Protein AF-A0A2N2U0V1-F1 (afdb_monomer_lite)

Radius of gyration: 22.34 Å; chains: 1; bounding box: 80×30×52 Å

Foldseek 3Di:
DDPDCPPDPDPPPDVQPDFDDLCNLVVLLVLLVDDLVRLCVQQVHDSVVSVCSNVVVDTDDPVSSVSSNVSSQQDPDDPPSVLWGADPQRWIADNVGDTHDPVNVVCVVVVVVVVVVCVVPPDPDPD

pLDDT: mean 86.36, std 15.39, range [42.34, 98.5]

Structure (mmCIF, N/CA/C/O backbone):
data_AF-A0A2N2U0V1-F1
#
_entry.id   AF-A0A2N2U0V1-F1
#
loop_
_atom_site.group_PDB
_atom_site.id
_atom_site.type_symbol
_atom_site.label_atom_id
_atom_site.label_alt_id
_atom_site.label_comp_id
_atom_site.label_asym_id
_atom_site.label_entity_id
_atom_site.label_seq_id
_atom_site.pdbx_PDB_ins_code
_atom_site.Cartn_x
_atom_site.Cartn_y
_atom_site.Cartn_z
_atom_site.occupancy
_atom_site.B_iso_or_equiv
_atom_site.auth_seq_id
_atom_site.auth_comp_id
_atom_site.auth_asym_id
_atom_site.auth_atom_id
_atom_site.pdbx_PDB_model_num
ATOM 1 N N . MET A 1 1 ? 50.654 -10.035 -11.448 1.00 42.34 1 MET A N 1
ATOM 2 C CA . MET A 1 1 ? 49.919 -8.752 -11.471 1.00 42.34 1 MET A CA 1
ATOM 3 C C . MET A 1 1 ? 48.420 -9.048 -11.474 1.00 42.34 1 MET A C 1
ATOM 5 O O . MET A 1 1 ? 47.950 -9.700 -12.394 1.00 42.34 1 MET A O 1
ATOM 9 N N . ILE A 1 2 ? 47.731 -8.596 -10.419 1.00 48.84 2 ILE A N 1
ATOM 10 C CA . ILE A 1 2 ? 46.272 -8.491 -10.201 1.00 48.84 2 ILE A CA 1
ATOM 11 C C . ILE A 1 2 ? 45.464 -9.792 -10.329 1.00 48.84 2 ILE A C 1
ATOM 13 O O . ILE A 1 2 ? 44.751 -10.043 -11.302 1.00 48.84 2 ILE A O 1
ATOM 17 N N . GLU A 1 3 ? 45.503 -10.575 -9.254 1.00 53.25 3 GLU A N 1
ATOM 18 C CA . GLU A 1 3 ? 44.503 -11.592 -8.956 1.00 53.25 3 GLU A CA 1
ATOM 19 C C . GLU A 1 3 ? 43.148 -10.896 -8.769 1.00 53.25 3 GLU A C 1
ATOM 21 O O . GLU A 1 3 ? 42.912 -10.148 -7.817 1.00 53.25 3 GLU A O 1
ATOM 26 N N . LYS A 1 4 ? 42.274 -11.035 -9.768 1.00 53.97 4 LYS A N 1
ATOM 27 C CA . LYS A 1 4 ? 40.948 -10.418 -9.759 1.00 53.97 4 LYS A CA 1
ATOM 28 C C . LYS A 1 4 ? 40.168 -11.007 -8.591 1.00 53.97 4 LYS A C 1
ATOM 30 O O . LYS A 1 4 ? 39.749 -12.156 -8.664 1.00 53.97 4 LYS A O 1
ATOM 35 N N . ASN A 1 5 ? 39.957 -10.196 -7.553 1.00 54.56 5 ASN A N 1
ATOM 36 C CA . ASN A 1 5 ? 39.069 -10.432 -6.415 1.00 54.56 5 ASN A CA 1
ATOM 37 C C . ASN A 1 5 ? 37.762 -11.120 -6.846 1.00 54.56 5 ASN A C 1
ATOM 39 O O . ASN A 1 5 ? 36.759 -10.462 -7.149 1.00 54.56 5 ASN A O 1
ATOM 43 N N . ARG A 1 6 ? 37.747 -12.457 -6.874 1.00 60.31 6 ARG A N 1
ATOM 44 C CA . ARG A 1 6 ? 36.544 -13.240 -7.140 1.00 60.31 6 ARG A CA 1
ATOM 45 C C . ARG A 1 6 ? 35.716 -13.170 -5.869 1.00 60.31 6 ARG A C 1
ATOM 47 O O . ARG A 1 6 ? 35.853 -14.025 -5.002 1.00 60.31 6 ARG A O 1
ATOM 54 N N . ARG A 1 7 ? 34.916 -12.100 -5.743 1.00 60.78 7 ARG A N 1
ATOM 55 C CA . ARG A 1 7 ? 34.019 -11.838 -4.605 1.00 60.78 7 ARG A CA 1
ATOM 56 C C . ARG A 1 7 ? 33.396 -13.157 -4.155 1.00 60.78 7 ARG A C 1
ATOM 58 O O . ARG A 1 7 ? 32.585 -13.732 -4.886 1.00 60.78 7 ARG A O 1
ATOM 65 N N . GLN A 1 8 ? 33.798 -13.646 -2.984 1.00 59.28 8 GLN A N 1
ATOM 66 C CA . GLN A 1 8 ? 33.208 -14.841 -2.401 1.00 59.28 8 GLN A CA 1
ATOM 67 C C . GLN A 1 8 ? 31.714 -14.561 -2.216 1.00 59.28 8 GLN A C 1
ATOM 69 O O . GLN A 1 8 ? 31.335 -13.653 -1.472 1.00 59.28 8 GLN A O 1
ATOM 74 N N . LYS A 1 9 ? 30.855 -15.288 -2.940 1.00 51.19 9 LYS A N 1
ATOM 75 C CA . LYS A 1 9 ? 29.399 -15.164 -2.818 1.00 51.19 9 LYS A CA 1
ATOM 76 C C . LYS A 1 9 ? 28.999 -15.663 -1.433 1.00 51.19 9 LYS A C 1
ATOM 78 O O . LYS A 1 9 ? 28.726 -16.843 -1.256 1.00 51.19 9 LYS A O 1
ATOM 83 N N . HIS A 1 10 ? 28.966 -14.765 -0.454 1.00 54.09 10 HIS A N 1
ATOM 84 C CA . HIS A 1 10 ? 28.335 -15.066 0.820 1.00 54.09 10 HIS A CA 1
ATOM 85 C C . HIS A 1 10 ? 26.848 -15.332 0.553 1.00 54.09 10 HIS A C 1
ATOM 87 O O . HIS A 1 10 ? 26.214 -14.545 -0.166 1.00 54.09 10 HIS A O 1
ATOM 93 N N . PRO A 1 11 ? 26.271 -16.426 1.082 1.00 52.94 11 PRO A N 1
ATOM 94 C CA . PRO A 1 11 ? 24.834 -16.614 1.029 1.00 52.94 11 PRO A CA 1
ATOM 95 C C . PRO 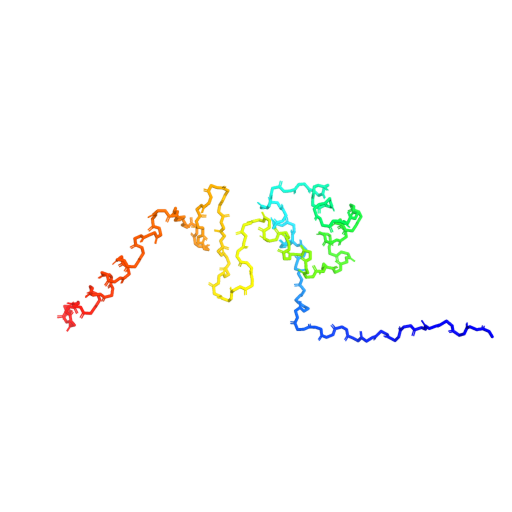A 1 11 ? 24.214 -15.417 1.745 1.00 52.94 11 PRO A C 1
ATOM 97 O O . PRO A 1 11 ? 24.460 -15.192 2.928 1.00 52.94 11 PRO A O 1
ATOM 100 N N . ARG A 1 12 ? 23.467 -14.594 1.006 1.00 52.72 12 ARG A N 1
ATOM 101 C CA . ARG A 1 12 ? 22.810 -13.407 1.554 1.00 52.72 12 ARG A CA 1
ATOM 102 C C . ARG A 1 12 ? 21.688 -13.860 2.492 1.00 52.72 12 ARG A C 1
ATOM 104 O O . ARG A 1 12 ? 20.539 -13.965 2.086 1.00 52.72 12 ARG A O 1
ATOM 111 N N . ARG A 1 13 ? 22.041 -14.174 3.737 1.00 48.53 13 ARG A N 1
ATOM 112 C CA . ARG A 1 13 ? 21.133 -14.567 4.819 1.00 48.53 13 ARG A CA 1
ATOM 113 C C . ARG A 1 13 ? 20.599 -13.324 5.539 1.00 48.53 13 ARG A C 1
ATOM 115 O O . ARG A 1 13 ? 20.775 -13.198 6.742 1.00 48.53 13 ARG A O 1
ATOM 122 N N . HIS A 1 14 ? 20.006 -12.360 4.825 1.00 49.94 14 HIS A N 1
ATOM 123 C CA . HIS A 1 14 ? 19.295 -11.291 5.540 1.00 49.94 14 HIS A CA 1
ATOM 124 C C . HIS A 1 14 ? 17.909 -11.828 5.958 1.00 49.94 14 HIS A C 1
ATOM 126 O O . HIS A 1 14 ? 17.244 -12.473 5.146 1.00 49.94 14 HIS A O 1
ATOM 132 N N . PRO A 1 15 ? 17.422 -11.550 7.177 1.00 51.12 15 PRO A N 1
ATOM 133 C CA . PRO A 1 15 ? 16.151 -12.086 7.685 1.00 51.12 15 PRO A CA 1
ATOM 134 C C . PRO A 1 15 ? 14.902 -11.709 6.866 1.00 51.12 15 PRO A C 1
ATOM 136 O O . PRO A 1 15 ? 13.846 -12.307 7.017 1.00 51.12 15 PRO A O 1
ATOM 139 N N . HIS A 1 16 ? 15.013 -10.734 5.962 1.00 52.28 16 HIS A N 1
ATOM 140 C CA . HIS A 1 16 ? 13.912 -10.247 5.126 1.00 52.28 16 HIS A CA 1
ATOM 141 C C . HIS A 1 16 ? 13.958 -10.777 3.686 1.00 52.28 16 HIS A C 1
ATOM 143 O O . HIS A 1 16 ? 13.396 -10.172 2.775 1.00 52.28 16 HIS A O 1
ATOM 149 N N . PHE A 1 17 ? 14.629 -11.909 3.458 1.00 55.50 17 PHE A N 1
ATOM 150 C CA . PHE A 1 17 ? 14.675 -12.594 2.163 1.00 55.50 17 PHE A CA 1
ATOM 151 C C . PHE A 1 17 ? 13.364 -13.338 1.853 1.00 55.50 17 PHE A C 1
ATOM 153 O O . PHE A 1 17 ? 13.395 -14.461 1.354 1.00 55.50 17 PHE A O 1
ATOM 160 N N . VAL A 1 18 ? 12.213 -12.701 2.074 1.00 62.72 18 VAL A N 1
ATOM 161 C CA . VAL A 1 18 ? 10.922 -13.223 1.616 1.00 62.72 18 VAL A CA 1
ATOM 162 C C . VAL A 1 18 ? 10.953 -13.258 0.088 1.00 62.72 18 VAL A C 1
ATOM 164 O O . VAL A 1 18 ? 11.374 -12.295 -0.565 1.00 62.72 18 VAL A O 1
ATOM 167 N N . TRP A 1 19 ? 10.606 -14.408 -0.483 1.00 70.19 19 TRP A N 1
ATOM 168 C CA . TRP A 1 19 ? 10.340 -14.503 -1.911 1.00 70.19 19 TRP A CA 1
ATOM 169 C C . TRP A 1 19 ? 9.038 -13.764 -2.180 1.00 70.19 19 TRP A C 1
ATOM 171 O O . TRP A 1 19 ? 7.991 -14.138 -1.665 1.00 70.19 19 TRP A O 1
ATOM 181 N N . VAL A 1 20 ? 9.138 -12.672 -2.930 1.00 83.50 20 VAL A N 1
ATOM 182 C CA . VAL A 1 20 ? 7.966 -11.935 -3.390 1.00 83.50 20 VAL A CA 1
ATOM 183 C C . VAL A 1 20 ? 7.419 -12.682 -4.593 1.00 83.50 20 VAL A C 1
ATOM 185 O O . VAL A 1 20 ? 8.165 -12.942 -5.540 1.00 83.50 20 VAL A O 1
ATOM 188 N N . ASP A 1 21 ? 6.140 -13.025 -4.533 1.00 91.06 21 ASP A N 1
ATOM 189 C CA . ASP A 1 21 ? 5.415 -13.596 -5.657 1.00 91.06 21 ASP A CA 1
ATOM 190 C C . ASP A 1 21 ? 5.307 -12.551 -6.791 1.00 91.06 21 ASP A C 1
ATOM 192 O O . ASP A 1 21 ? 4.847 -11.430 -6.538 1.00 91.06 21 ASP A O 1
ATOM 196 N N . PRO A 1 22 ? 5.755 -12.863 -8.024 1.00 94.9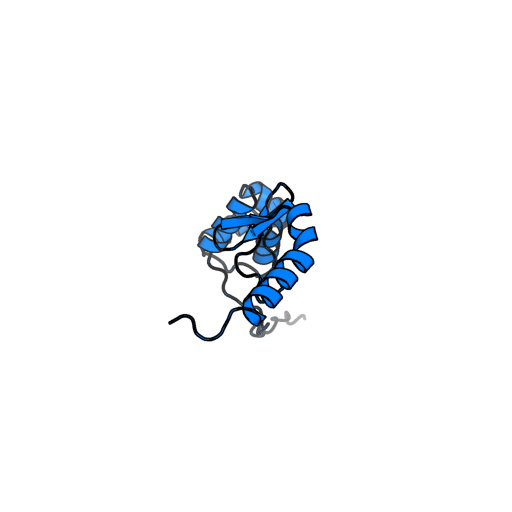4 22 PRO A N 1
ATOM 197 C CA . PRO A 1 22 ? 5.624 -11.975 -9.179 1.00 94.94 22 PRO A CA 1
ATOM 198 C C . PRO A 1 22 ? 4.207 -11.443 -9.398 1.00 94.94 22 PRO A C 1
ATOM 200 O O . PRO A 1 22 ? 4.039 -10.259 -9.694 1.00 94.94 22 PRO A O 1
ATOM 203 N N . GLU A 1 23 ? 3.199 -12.290 -9.190 1.00 95.56 23 GLU A N 1
ATOM 204 C CA . GLU A 1 23 ? 1.795 -11.917 -9.347 1.00 95.56 23 GLU A CA 1
ATOM 205 C C . GLU A 1 23 ? 1.375 -10.900 -8.279 1.00 95.56 23 GLU A C 1
ATOM 207 O O . GLU A 1 23 ? 0.757 -9.875 -8.577 1.00 95.56 23 GLU A O 1
ATOM 212 N N . GLN A 1 24 ? 1.786 -11.116 -7.028 1.00 93.31 24 GLN A N 1
ATOM 213 C CA . GLN A 1 24 ? 1.577 -10.142 -5.962 1.00 93.31 24 GLN A CA 1
ATOM 214 C C . GLN A 1 24 ? 2.250 -8.798 -6.277 1.00 93.31 24 GLN A C 1
ATOM 216 O O . GLN A 1 24 ? 1.642 -7.746 -6.088 1.00 93.31 24 GLN A O 1
ATOM 221 N N . PHE A 1 25 ? 3.487 -8.804 -6.778 1.00 96.00 25 PHE A N 1
ATOM 222 C CA . PHE A 1 25 ? 4.187 -7.573 -7.150 1.00 96.00 25 PHE A CA 1
ATOM 223 C C . PHE A 1 25 ? 3.471 -6.815 -8.278 1.00 96.00 25 PHE A C 1
ATOM 225 O O . PHE A 1 25 ? 3.313 -5.595 -8.186 1.00 96.00 25 PHE A O 1
ATOM 232 N N . TYR A 1 26 ? 2.994 -7.531 -9.301 1.00 97.25 26 TYR A N 1
ATOM 233 C CA . TYR A 1 26 ? 2.180 -6.965 -10.378 1.00 97.25 26 TYR A CA 1
ATOM 234 C C . TYR A 1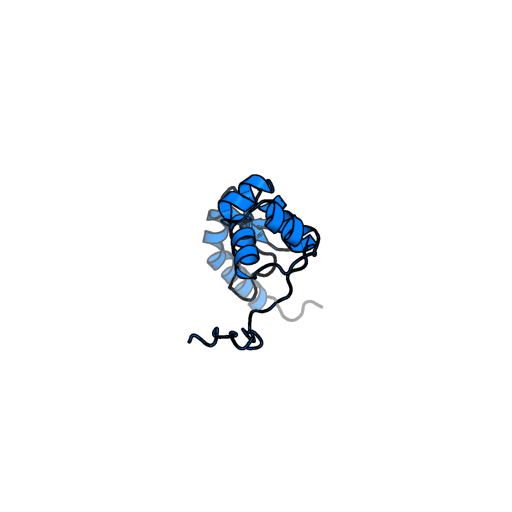 26 ? 0.916 -6.291 -9.827 1.00 97.25 26 TYR A C 1
ATOM 236 O O . TYR A 1 26 ? 0.664 -5.119 -10.123 1.00 97.25 26 TYR A O 1
ATOM 244 N N . ARG A 1 27 ? 0.157 -6.989 -8.970 1.00 96.12 27 ARG A N 1
ATOM 245 C CA . ARG A 1 27 ? -1.070 -6.452 -8.356 1.00 96.12 27 ARG A CA 1
ATOM 246 C C . ARG A 1 27 ? -0.797 -5.180 -7.572 1.00 96.12 27 ARG A C 1
ATOM 248 O O . ARG A 1 27 ? -1.471 -4.183 -7.794 1.00 96.12 27 ARG A O 1
ATOM 255 N N . GLU A 1 28 ? 0.227 -5.179 -6.723 1.00 95.94 28 GLU A N 1
ATOM 256 C CA . GLU A 1 28 ? 0.589 -4.000 -5.929 1.00 95.94 28 GLU A CA 1
ATOM 257 C C . GLU A 1 28 ? 0.989 -2.810 -6.811 1.00 95.94 28 GLU A C 1
ATOM 259 O O . GLU A 1 28 ? 0.621 -1.673 -6.516 1.00 95.94 28 GLU A O 1
ATOM 264 N N . ARG A 1 29 ? 1.684 -3.043 -7.934 1.00 97.62 29 ARG A N 1
ATOM 265 C CA . ARG A 1 29 ? 1.994 -1.973 -8.894 1.00 97.62 29 ARG A CA 1
ATOM 266 C C . ARG A 1 29 ? 0.726 -1.397 -9.524 1.00 97.62 29 ARG A C 1
ATOM 268 O O . ARG A 1 29 ? 0.621 -0.178 -9.680 1.00 97.62 29 ARG A O 1
ATOM 275 N N . VAL A 1 30 ? -0.218 -2.254 -9.903 1.00 97.38 30 VAL A N 1
ATOM 276 C CA . VAL A 1 30 ? -1.498 -1.821 -10.476 1.00 97.38 30 VAL A CA 1
ATOM 277 C C . VAL A 1 30 ? -2.324 -1.063 -9.434 1.00 97.38 30 VAL A C 1
ATOM 279 O O . VAL A 1 30 ? -2.840 0.006 -9.747 1.00 97.38 30 VAL A O 1
ATOM 282 N N . THR A 1 31 ? -2.369 -1.529 -8.183 1.00 95.06 31 THR A N 1
ATOM 283 C CA . THR A 1 31 ? -3.011 -0.819 -7.063 1.00 95.06 31 THR A CA 1
ATOM 284 C C . THR A 1 31 ? -2.363 0.542 -6.799 1.00 95.06 31 THR A C 1
ATOM 286 O O . THR A 1 31 ? -3.063 1.515 -6.536 1.00 95.06 31 THR A O 1
ATOM 289 N N . ALA A 1 32 ? -1.041 0.654 -6.950 1.00 95.88 32 ALA A N 1
ATOM 290 C CA . ALA A 1 32 ? -0.323 1.930 -6.916 1.00 95.88 32 ALA A CA 1
ATOM 291 C C . ALA A 1 32 ? -0.657 2.871 -8.094 1.00 95.88 32 ALA A C 1
ATOM 293 O O . ALA A 1 32 ? -0.171 4.004 -8.131 1.00 95.88 32 ALA A O 1
ATOM 294 N N . GLY A 1 33 ? -1.453 2.421 -9.070 1.00 96.50 33 GLY A N 1
ATOM 295 C CA . GLY A 1 33 ? -1.824 3.191 -10.255 1.00 96.50 33 GLY A CA 1
ATOM 296 C C . GLY A 1 33 ? -0.651 3.450 -11.200 1.00 96.50 33 GLY A C 1
ATOM 297 O O . GLY A 1 33 ? -0.664 4.437 -11.932 1.00 96.50 33 GLY A O 1
ATOM 298 N N . LEU A 1 34 ? 0.389 2.611 -11.159 1.00 97.88 34 LEU A N 1
ATOM 299 C CA . LEU A 1 34 ? 1.595 2.792 -11.960 1.00 97.88 34 LEU A CA 1
ATOM 300 C C . LEU A 1 34 ? 1.574 1.884 -13.189 1.00 97.88 34 LEU A C 1
ATOM 302 O O . LEU A 1 34 ? 1.467 0.662 -13.081 1.00 97.88 34 LEU A O 1
ATOM 306 N N . SER A 1 35 ? 1.809 2.457 -14.368 1.00 98.12 35 SER A N 1
ATOM 307 C CA . SER A 1 35 ? 2.294 1.684 -15.516 1.00 98.12 35 SER A CA 1
ATOM 308 C C . SER A 1 35 ? 3.682 1.095 -15.223 1.00 98.12 35 SER A C 1
ATOM 310 O O . SER A 1 35 ? 4.407 1.575 -14.348 1.00 98.12 35 SER A O 1
ATOM 312 N N . GLN A 1 36 ? 4.112 0.093 -15.996 1.00 97.88 36 GLN A N 1
ATOM 313 C CA . GLN A 1 36 ? 5.482 -0.424 -15.884 1.00 97.88 36 GLN A CA 1
ATOM 314 C C . GLN A 1 36 ? 6.535 0.677 -16.078 1.00 97.88 36 GLN A C 1
ATOM 316 O O . GLN A 1 36 ? 7.540 0.681 -15.373 1.00 97.88 36 GLN A O 1
ATOM 321 N N . LYS A 1 37 ? 6.307 1.629 -16.999 1.00 98.25 37 LYS A N 1
ATOM 322 C CA . LYS A 1 37 ? 7.224 2.755 -17.240 1.00 98.25 37 LYS A CA 1
ATOM 323 C C . LYS A 1 37 ? 7.348 3.645 -15.999 1.00 98.25 37 LYS A C 1
ATOM 325 O O . LYS A 1 37 ? 8.461 3.882 -15.544 1.00 98.25 37 LYS A O 1
ATOM 330 N N . GLN A 1 38 ? 6.225 4.055 -15.414 1.00 98.50 38 GLN A N 1
ATOM 331 C CA . GLN A 1 38 ? 6.228 4.886 -14.204 1.00 98.50 38 GLN A CA 1
ATOM 332 C C . GLN A 1 38 ? 6.830 4.145 -13.005 1.00 98.50 38 GLN A C 1
ATOM 334 O O . GLN A 1 38 ? 7.550 4.738 -12.212 1.00 98.50 38 GLN A O 1
ATOM 339 N N . ALA A 1 39 ? 6.589 2.836 -12.879 1.00 98.38 39 ALA A N 1
ATOM 340 C CA . ALA A 1 39 ? 7.214 2.030 -11.834 1.00 98.38 39 ALA A CA 1
ATOM 341 C C . ALA A 1 39 ? 8.733 1.889 -12.027 1.00 98.38 39 ALA A C 1
ATOM 343 O O . ALA A 1 39 ? 9.472 1.875 -11.047 1.00 98.38 39 ALA A O 1
ATOM 344 N N . CYS A 1 40 ? 9.214 1.817 -13.271 1.00 98.50 40 CYS A N 1
ATOM 345 C CA . CYS A 1 40 ? 10.646 1.842 -13.577 1.00 98.50 40 CYS A CA 1
ATOM 346 C C . CYS A 1 40 ? 11.293 3.158 -13.143 1.00 98.50 40 CYS A C 1
ATOM 348 O O . CYS A 1 40 ? 12.332 3.130 -12.491 1.00 98.50 40 CYS A O 1
ATOM 350 N N . GLU A 1 41 ? 10.663 4.288 -13.471 1.00 98.31 41 GLU A N 1
ATOM 351 C CA . GLU A 1 41 ? 11.111 5.624 -13.061 1.00 98.31 41 GLU A CA 1
ATOM 352 C C . GLU A 1 41 ? 11.104 5.761 -11.533 1.00 98.31 41 GLU A C 1
ATOM 354 O O . GLU A 1 41 ? 12.107 6.158 -10.948 1.00 98.31 41 GLU A O 1
ATOM 359 N N . TYR A 1 42 ? 10.020 5.334 -10.877 1.00 98.19 42 TYR A N 1
ATOM 360 C CA . TYR A 1 42 ? 9.872 5.373 -9.421 1.00 98.19 42 TYR A CA 1
ATOM 361 C C . TYR A 1 42 ? 10.925 4.536 -8.679 1.00 98.19 42 TYR A C 1
ATOM 363 O O . TYR A 1 42 ? 11.418 4.944 -7.631 1.00 98.19 42 TYR A O 1
ATOM 371 N N . LEU A 1 43 ? 11.278 3.365 -9.215 1.00 97.50 43 LEU A N 1
ATOM 372 C CA . LEU A 1 43 ? 12.234 2.444 -8.592 1.00 97.50 43 LEU A CA 1
ATOM 373 C C . LEU A 1 43 ? 13.678 2.617 -9.088 1.00 97.50 43 LEU A C 1
ATOM 375 O O . LEU A 1 43 ? 14.570 1.937 -8.581 1.00 97.50 43 LEU A O 1
ATOM 379 N N . GLY A 1 44 ? 13.917 3.464 -10.092 1.00 97.75 44 GLY A N 1
ATOM 380 C CA . GLY A 1 44 ? 15.235 3.634 -10.708 1.00 97.75 44 GLY A CA 1
ATOM 381 C C . GLY A 1 44 ? 15.743 2.384 -11.438 1.00 97.75 44 GLY A C 1
ATOM 382 O O . GLY A 1 44 ? 16.930 2.065 -11.372 1.00 97.75 44 GLY A O 1
ATOM 383 N N . VAL A 1 45 ? 14.861 1.639 -12.114 1.00 98.00 45 VAL A N 1
ATOM 384 C CA . VAL A 1 45 ? 15.217 0.408 -1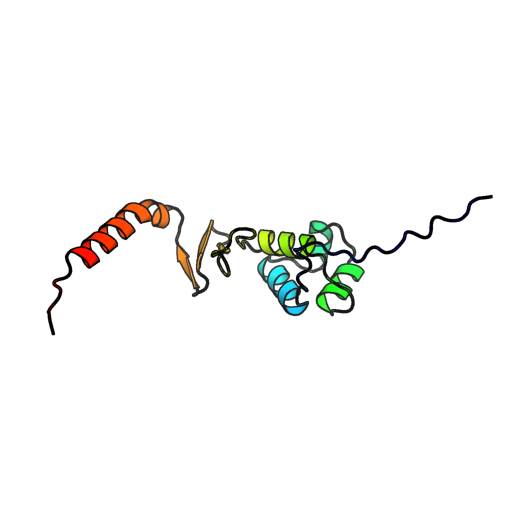2.846 1.00 98.00 45 VAL A CA 1
ATOM 385 C C . VAL A 1 45 ? 14.830 0.468 -14.318 1.00 98.00 45 VAL A C 1
ATOM 387 O O . VAL A 1 45 ? 14.069 1.319 -14.758 1.00 98.00 45 VAL A O 1
ATOM 390 N N . THR A 1 46 ? 15.344 -0.472 -15.112 1.00 98.38 46 THR A N 1
ATOM 391 C CA . THR A 1 46 ? 14.977 -0.584 -16.530 1.00 98.38 46 THR A CA 1
ATOM 392 C C . THR A 1 46 ? 13.660 -1.343 -16.722 1.00 98.38 46 THR A C 1
ATOM 394 O O . THR A 1 46 ? 13.324 -2.230 -15.933 1.00 98.38 46 THR A O 1
ATOM 397 N N . ARG A 1 47 ? 12.977 -1.112 -17.854 1.00 97.81 47 ARG A N 1
ATOM 398 C CA . ARG A 1 47 ? 11.807 -1.921 -18.264 1.00 97.81 47 ARG A CA 1
ATOM 399 C C . ARG A 1 47 ? 12.112 -3.413 -18.355 1.00 97.81 47 ARG A C 1
ATOM 401 O O . ARG A 1 47 ? 11.261 -4.232 -18.035 1.00 97.81 47 ARG A O 1
ATOM 408 N N . ARG A 1 48 ? 13.329 -3.782 -18.772 1.00 98.00 48 ARG A N 1
ATOM 409 C CA . ARG A 1 48 ? 13.760 -5.187 -18.814 1.00 98.00 48 ARG A CA 1
ATOM 410 C C . ARG A 1 48 ? 13.755 -5.799 -17.414 1.00 98.00 48 ARG A C 1
ATOM 412 O O . ARG A 1 48 ? 13.289 -6.920 -17.252 1.00 98.00 48 ARG A O 1
ATOM 419 N N . THR A 1 49 ? 14.256 -5.066 -16.422 1.00 97.69 49 THR A N 1
ATOM 420 C CA . THR A 1 49 ? 14.248 -5.493 -15.019 1.00 97.69 49 THR A CA 1
ATOM 421 C C . THR A 1 49 ? 12.819 -5.677 -14.516 1.00 97.69 49 THR A C 1
ATOM 423 O O . THR A 1 49 ? 12.515 -6.733 -13.973 1.00 97.69 49 THR A O 1
ATOM 426 N N . MET A 1 50 ? 11.942 -4.702 -14.774 1.00 97.75 50 MET A N 1
ATOM 427 C CA . MET A 1 50 ? 10.523 -4.767 -14.408 1.00 97.75 50 MET A CA 1
ATOM 428 C C . MET A 1 50 ? 9.820 -5.979 -15.033 1.00 97.75 50 MET A C 1
ATOM 430 O O . MET A 1 50 ? 9.186 -6.755 -14.328 1.00 97.75 50 MET A O 1
ATOM 434 N N . ASN A 1 51 ? 10.011 -6.211 -16.334 1.00 97.25 51 ASN A N 1
ATOM 435 C CA . ASN A 1 51 ? 9.456 -7.386 -17.006 1.00 97.25 51 ASN A CA 1
ATOM 436 C C . ASN A 1 51 ? 9.978 -8.695 -16.410 1.00 97.25 51 ASN A C 1
ATOM 438 O O . ASN A 1 51 ? 9.202 -9.620 -16.202 1.00 97.25 51 ASN A O 1
ATOM 442 N N . ASN A 1 52 ? 11.278 -8.800 -16.123 1.00 97.12 52 ASN A N 1
ATOM 443 C CA . ASN A 1 52 ? 11.837 -10.013 -15.523 1.00 97.12 52 ASN A CA 1
ATOM 444 C C . ASN A 1 52 ? 11.278 -10.284 -14.119 1.00 97.12 52 ASN A C 1
ATOM 446 O O . ASN A 1 52 ? 11.115 -11.444 -13.754 1.00 97.12 52 ASN A O 1
ATOM 450 N N . TRP A 1 53 ? 10.982 -9.233 -13.355 1.00 96.62 53 TRP A N 1
ATOM 451 C CA . TRP A 1 53 ? 10.331 -9.335 -12.053 1.00 96.62 53 TRP A CA 1
ATOM 452 C C . TRP A 1 53 ? 8.898 -9.845 -12.161 1.00 96.62 53 TRP A C 1
ATOM 454 O O . TRP A 1 53 ? 8.576 -10.846 -11.534 1.00 96.62 53 TRP A O 1
ATOM 464 N N . GLU A 1 54 ? 8.066 -9.221 -12.995 1.00 96.00 54 GLU A N 1
ATOM 465 C CA . GLU A 1 54 ? 6.646 -9.589 -13.127 1.00 96.00 54 GLU A CA 1
ATOM 466 C C . GLU A 1 54 ? 6.434 -10.941 -13.813 1.00 96.00 54 GLU A C 1
ATOM 468 O O . GLU A 1 54 ? 5.447 -11.618 -13.563 1.00 96.00 54 GLU A O 1
ATOM 473 N N . THR A 1 55 ? 7.386 -11.371 -14.645 1.00 95.38 55 THR A N 1
ATOM 474 C CA . THR A 1 55 ? 7.369 -12.700 -15.282 1.00 95.38 55 THR A CA 1
ATOM 475 C C . THR A 1 55 ? 8.061 -13.780 -14.447 1.00 95.38 55 THR A C 1
ATOM 477 O O . THR A 1 55 ? 8.199 -14.911 -14.909 1.00 95.38 55 THR A O 1
ATOM 480 N N . GLY A 1 56 ? 8.572 -13.445 -13.257 1.00 92.75 56 GLY A N 1
ATOM 481 C CA . GLY A 1 56 ? 9.284 -14.385 -12.384 1.00 92.75 56 GLY A CA 1
ATOM 482 C C . GLY A 1 56 ? 10.646 -14.863 -12.904 1.00 92.75 56 GLY A C 1
ATOM 483 O O . GLY A 1 56 ? 11.272 -15.726 -12.293 1.00 92.75 56 GLY A O 1
ATOM 484 N N . ARG A 1 57 ? 11.154 -14.292 -14.004 1.00 93.25 57 ARG A N 1
ATOM 485 C CA . ARG A 1 57 ? 12.471 -14.623 -14.583 1.00 93.25 57 ARG A CA 1
ATOM 486 C C . ARG A 1 57 ? 13.635 -14.198 -13.697 1.00 93.25 57 ARG A C 1
ATOM 488 O O . ARG A 1 57 ? 14.736 -14.731 -13.828 1.00 93.25 57 ARG A O 1
ATOM 495 N N . SER A 1 58 ? 13.435 -13.212 -12.828 1.00 91.81 58 SER A N 1
ATOM 496 C CA . SER A 1 58 ? 14.418 -12.841 -11.818 1.00 91.81 58 SER A CA 1
ATOM 497 C C . SER A 1 58 ? 13.763 -12.510 -10.489 1.00 91.81 58 SER A C 1
ATOM 499 O O . SER A 1 58 ? 12.625 -12.056 -10.408 1.00 91.81 58 SER A O 1
ATOM 501 N N . ARG A 1 59 ? 14.533 -12.710 -9.418 1.00 90.38 59 ARG A N 1
ATOM 502 C CA . ARG A 1 59 ? 14.096 -12.383 -8.067 1.00 90.38 59 ARG A CA 1
ATOM 503 C C . ARG A 1 59 ? 13.849 -10.881 -7.922 1.00 90.38 59 ARG A C 1
ATOM 505 O O . ARG A 1 59 ? 14.709 -10.065 -8.266 1.00 90.38 59 ARG A O 1
ATOM 512 N N . ILE A 1 60 ? 12.727 -10.553 -7.294 1.00 93.44 60 ILE A N 1
ATOM 513 C CA . ILE A 1 60 ? 12.358 -9.194 -6.911 1.00 93.44 60 ILE A CA 1
ATOM 514 C C . ILE A 1 60 ? 13.095 -8.820 -5.615 1.00 93.44 60 ILE A C 1
ATOM 516 O O . ILE A 1 60 ? 12.983 -9.533 -4.609 1.00 93.44 60 ILE A O 1
ATOM 520 N N . PRO A 1 61 ? 13.869 -7.722 -5.592 1.00 91.94 61 PRO A N 1
ATOM 521 C CA . PRO A 1 61 ? 14.434 -7.195 -4.362 1.00 91.94 61 PRO A CA 1
ATOM 522 C C . PRO A 1 61 ? 13.326 -6.758 -3.403 1.00 91.94 61 PRO A C 1
ATOM 524 O O . PRO A 1 61 ? 12.443 -5.983 -3.764 1.00 91.94 61 PRO A O 1
ATOM 527 N N . TYR A 1 62 ? 13.411 -7.195 -2.148 1.00 89.00 62 TYR A N 1
ATOM 528 C CA . TYR A 1 62 ? 12.423 -6.848 -1.127 1.00 89.00 62 TYR A CA 1
ATOM 529 C C . TYR A 1 62 ? 12.207 -5.328 -0.938 1.00 89.00 62 TYR A C 1
ATOM 531 O O . TYR A 1 62 ? 11.054 -4.923 -0.787 1.00 89.00 62 TYR A O 1
ATOM 539 N N . PRO A 1 63 ? 13.239 -4.457 -1.022 1.00 91.62 63 PRO A N 1
ATOM 540 C CA . PRO A 1 63 ? 13.027 -3.008 -0.993 1.00 91.62 63 PRO A CA 1
ATOM 541 C C . PRO A 1 63 ? 12.156 -2.489 -2.144 1.00 91.62 63 PRO A C 1
ATOM 543 O O . PRO A 1 63 ? 11.296 -1.647 -1.915 1.00 91.62 63 PRO A O 1
ATOM 546 N N . ALA A 1 64 ? 12.321 -3.025 -3.359 1.00 94.62 64 ALA A N 1
ATOM 547 C CA . ALA A 1 64 ? 11.519 -2.622 -4.514 1.00 94.62 64 ALA A CA 1
ATOM 548 C C . ALA A 1 64 ? 10.037 -2.962 -4.302 1.00 94.62 64 ALA A C 1
ATOM 550 O O . ALA A 1 64 ? 9.164 -2.129 -4.531 1.00 94.62 64 ALA A O 1
ATOM 551 N N . PHE A 1 65 ? 9.759 -4.160 -3.783 1.00 93.50 65 PHE A N 1
ATOM 552 C CA . PHE A 1 65 ? 8.401 -4.563 -3.425 1.00 93.50 65 PHE A CA 1
ATOM 553 C C . PHE A 1 65 ? 7.800 -3.684 -2.322 1.00 93.50 65 PHE A C 1
ATOM 555 O O . PHE A 1 65 ? 6.661 -3.242 -2.441 1.00 93.50 65 PHE A O 1
ATOM 562 N N . LYS A 1 66 ? 8.572 -3.376 -1.273 1.00 92.50 66 LYS A N 1
ATOM 563 C CA . LYS A 1 66 ? 8.132 -2.479 -0.194 1.00 92.50 66 LYS A CA 1
ATOM 564 C C . LYS A 1 66 ? 7.768 -1.088 -0.699 1.00 92.50 66 LYS A C 1
ATOM 566 O O . LYS A 1 66 ? 6.712 -0.589 -0.330 1.00 92.50 66 LYS A O 1
ATOM 571 N N . LEU A 1 67 ? 8.600 -0.491 -1.550 1.00 95.75 67 LEU A N 1
ATOM 572 C CA . LEU A 1 67 ? 8.338 0.835 -2.115 1.00 95.75 67 LEU A CA 1
ATOM 573 C C . LEU A 1 67 ? 7.050 0.852 -2.944 1.00 95.75 67 LEU A C 1
ATOM 575 O O . LEU A 1 67 ? 6.232 1.753 -2.787 1.00 95.75 67 LEU A O 1
ATOM 579 N N . ILE A 1 68 ? 6.823 -0.171 -3.773 1.00 96.81 68 ILE A N 1
ATOM 580 C CA . ILE A 1 68 ? 5.569 -0.296 -4.527 1.00 96.81 68 ILE A CA 1
ATOM 581 C C . ILE A 1 68 ? 4.365 -0.420 -3.585 1.00 96.81 68 ILE A C 1
ATOM 583 O O . ILE A 1 68 ? 3.373 0.274 -3.786 1.00 96.81 68 ILE A O 1
ATOM 587 N N . ARG A 1 69 ? 4.462 -1.220 -2.516 1.00 95.00 69 ARG A N 1
ATOM 588 C CA . ARG A 1 69 ? 3.393 -1.346 -1.512 1.00 95.00 69 ARG A CA 1
ATOM 589 C C . ARG A 1 69 ? 3.104 -0.032 -0.784 1.00 95.00 69 ARG A C 1
ATOM 591 O O . ARG A 1 69 ? 1.940 0.327 -0.643 1.00 95.00 69 ARG A O 1
ATOM 598 N N . MET A 1 70 ? 4.136 0.706 -0.373 1.00 94.69 70 MET A N 1
ATOM 599 C CA . MET A 1 70 ? 3.976 2.046 0.214 1.00 94.69 70 MET A CA 1
ATOM 600 C C . MET A 1 70 ? 3.265 2.986 -0.758 1.00 94.69 70 MET A C 1
ATOM 602 O O . MET A 1 70 ? 2.339 3.697 -0.379 1.00 94.69 70 MET A O 1
ATOM 606 N N . ARG A 1 71 ? 3.660 2.960 -2.037 1.00 95.88 71 ARG A N 1
ATOM 607 C CA . ARG A 1 71 ? 3.019 3.759 -3.085 1.00 95.88 71 ARG A CA 1
ATOM 608 C C . ARG A 1 71 ? 1.563 3.350 -3.329 1.00 95.88 71 ARG A C 1
ATOM 610 O O . ARG A 1 71 ? 0.755 4.210 -3.658 1.00 95.88 71 ARG A O 1
ATOM 617 N N . ALA A 1 72 ? 1.233 2.076 -3.125 1.00 94.88 72 ALA A N 1
ATOM 618 C CA . ALA A 1 72 ? -0.122 1.526 -3.152 1.00 94.88 72 ALA A CA 1
ATOM 619 C C . ALA A 1 72 ? -0.934 1.801 -1.869 1.00 94.88 72 ALA A C 1
ATOM 621 O O . ALA A 1 72 ? -1.983 1.184 -1.671 1.00 94.88 72 ALA A O 1
ATOM 622 N N . GLY A 1 73 ? -0.438 2.665 -0.976 1.00 94.12 73 GLY A N 1
ATOM 623 C CA . GLY A 1 73 ? -1.099 3.036 0.274 1.00 94.12 73 GLY A CA 1
ATOM 624 C C . GLY A 1 73 ? -1.003 1.981 1.375 1.00 94.12 73 GLY A C 1
ATOM 625 O O . GLY A 1 73 ? -1.599 2.165 2.429 1.00 94.12 73 GLY A O 1
ATOM 626 N N . ALA A 1 74 ? -0.278 0.877 1.176 1.00 94.25 74 ALA A N 1
ATOM 627 C CA . ALA A 1 74 ? -0.185 -0.168 2.186 1.00 94.25 74 ALA A CA 1
ATOM 628 C C . ALA A 1 74 ? 0.651 0.270 3.392 1.00 94.25 74 ALA A C 1
ATOM 630 O O . ALA A 1 74 ? 1.738 0.838 3.249 1.00 94.25 74 ALA A O 1
ATOM 631 N N . ILE A 1 75 ? 0.177 -0.095 4.582 1.00 92.38 75 ILE A N 1
ATOM 632 C CA . ILE A 1 75 ? 0.907 0.106 5.831 1.00 92.38 75 ILE A CA 1
ATOM 633 C C . ILE A 1 75 ? 1.901 -1.041 5.967 1.00 92.38 75 ILE A C 1
ATOM 635 O O . ILE A 1 75 ? 1.584 -2.163 6.357 1.00 92.38 75 ILE A O 1
ATOM 639 N N . VAL A 1 76 ? 3.131 -0.773 5.550 1.00 86.06 76 VAL A N 1
ATOM 640 C CA . VAL A 1 76 ? 4.226 -1.737 5.602 1.00 86.06 76 VAL A CA 1
ATOM 641 C C . VAL A 1 76 ? 5.096 -1.462 6.828 1.00 86.06 76 VAL A C 1
ATOM 643 O O . VAL A 1 76 ? 5.255 -0.313 7.217 1.00 86.06 76 VAL A O 1
ATOM 646 N N . HIS A 1 77 ? 5.698 -2.510 7.402 1.00 81.19 77 HIS A N 1
ATOM 647 C CA . HIS A 1 77 ? 6.591 -2.492 8.583 1.00 81.19 77 HIS A CA 1
ATOM 648 C C . HIS A 1 77 ? 5.948 -2.580 9.972 1.00 81.19 77 HIS A C 1
ATOM 650 O O . HIS A 1 77 ? 6.697 -2.667 10.943 1.00 81.19 77 HIS A O 1
ATOM 656 N N . VAL A 1 78 ? 4.622 -2.645 10.085 1.00 85.38 78 VAL A N 1
ATOM 657 C CA . VAL A 1 78 ? 3.957 -2.792 11.389 1.00 85.38 78 VAL A CA 1
ATOM 658 C C . VAL A 1 78 ? 3.181 -4.115 11.425 1.00 85.38 78 VAL A C 1
ATOM 660 O O . VAL A 1 78 ? 2.229 -4.267 10.660 1.00 85.38 78 VAL A O 1
ATOM 663 N N . PRO A 1 79 ? 3.581 -5.095 12.261 1.00 86.56 79 PRO A N 1
ATOM 664 C CA . PRO A 1 79 ? 2.820 -6.332 12.438 1.00 86.56 79 PRO A CA 1
ATOM 665 C C . PRO A 1 79 ? 1.367 -6.051 12.842 1.00 86.56 79 PRO A C 1
ATOM 667 O O . PRO A 1 79 ? 1.112 -5.128 13.615 1.00 86.56 79 PRO A O 1
ATOM 670 N N . GLY A 1 80 ? 0.421 -6.836 12.321 1.00 88.31 80 GLY A N 1
ATOM 671 C CA . GLY A 1 80 ? -1.013 -6.662 12.590 1.00 88.31 80 GLY A CA 1
ATOM 672 C C . GLY A 1 80 ? -1.731 -5.687 11.650 1.00 88.31 80 GLY A C 1
ATOM 673 O O . GLY A 1 80 ? -2.956 -5.621 11.672 1.00 88.31 80 GLY A O 1
ATOM 674 N N . TRP A 1 81 ? -0.994 -4.988 10.779 1.00 92.50 81 TRP A N 1
ATOM 675 C CA . TRP A 1 81 ? -1.548 -4.121 9.728 1.00 92.50 81 TRP A CA 1
ATOM 676 C C . TRP A 1 81 ? -1.595 -4.806 8.355 1.00 92.50 81 TRP A C 1
ATOM 678 O O . TRP A 1 81 ? -1.717 -4.161 7.313 1.00 92.50 81 TRP A O 1
ATOM 688 N N . ASP A 1 82 ? -1.515 -6.134 8.332 1.00 89.44 82 ASP A N 1
ATOM 689 C CA . ASP A 1 82 ? -1.607 -6.914 7.105 1.00 89.44 82 ASP A CA 1
ATOM 690 C C . ASP A 1 82 ? -2.966 -6.705 6.425 1.00 89.44 82 ASP A C 1
ATOM 692 O O . ASP A 1 82 ? -4.019 -6.862 7.034 1.00 89.44 82 ASP A O 1
ATOM 696 N N . GLY A 1 83 ? -2.933 -6.305 5.153 1.00 90.06 83 GLY A N 1
ATOM 697 C CA . GLY A 1 83 ? -4.128 -5.982 4.366 1.00 90.06 83 GLY A CA 1
ATOM 698 C C . GLY A 1 83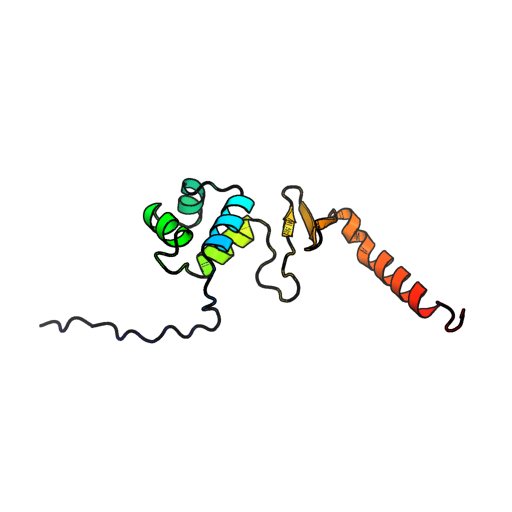 ? -4.658 -4.554 4.544 1.00 90.06 83 GLY A C 1
ATOM 699 O O . GLY A 1 83 ? -5.442 -4.115 3.707 1.00 90.06 83 GLY A O 1
ATOM 700 N N . TRP A 1 84 ? -4.196 -3.805 5.549 1.00 95.12 84 TRP A N 1
ATOM 701 C CA . TRP A 1 84 ? -4.619 -2.422 5.777 1.00 95.12 84 TRP A CA 1
ATOM 702 C C . TRP A 1 84 ? -3.938 -1.441 4.820 1.00 95.12 84 TRP A C 1
ATOM 704 O O . TRP A 1 84 ? -2.757 -1.594 4.474 1.00 95.12 84 TRP A O 1
ATOM 714 N N . ARG A 1 85 ? -4.677 -0.410 4.395 1.00 94.88 85 ARG A N 1
ATOM 715 C CA . ARG A 1 85 ? -4.190 0.590 3.431 1.00 94.88 85 ARG A CA 1
ATOM 716 C C . ARG A 1 85 ? -4.808 1.962 3.650 1.00 94.88 85 ARG A C 1
ATOM 718 O O . ARG A 1 85 ? -5.909 2.060 4.167 1.00 94.88 85 ARG A O 1
ATOM 725 N N . TYR A 1 86 ? -4.154 3.004 3.160 1.00 95.25 86 TYR A N 1
ATOM 726 C CA . TYR A 1 86 ? -4.775 4.302 2.930 1.00 95.25 86 TYR A CA 1
ATOM 727 C C . TYR A 1 86 ? -5.345 4.373 1.514 1.00 95.25 86 TYR A C 1
ATOM 729 O O . TYR A 1 86 ? -4.660 4.060 0.536 1.00 95.25 86 TYR A O 1
ATOM 737 N N . ALA A 1 87 ? -6.598 4.799 1.404 1.00 93.06 87 ALA A N 1
ATOM 738 C CA . ALA A 1 87 ? -7.204 5.201 0.147 1.00 93.06 87 ALA A CA 1
ATOM 739 C C . ALA A 1 87 ? -6.613 6.537 -0.339 1.00 93.06 87 ALA A C 1
ATOM 741 O O . ALA A 1 87 ? -5.931 7.255 0.395 1.00 93.06 87 ALA A O 1
ATOM 742 N N . ARG A 1 88 ? -6.869 6.885 -1.607 1.00 87.31 88 ARG A N 1
ATOM 743 C CA . ARG A 1 88 ? -6.345 8.118 -2.224 1.00 87.31 88 ARG A CA 1
ATOM 744 C C . ARG A 1 88 ? -6.849 9.390 -1.528 1.00 87.31 88 ARG A C 1
ATOM 746 O O . ARG A 1 88 ? -6.142 10.390 -1.532 1.00 87.31 88 ARG A O 1
ATOM 753 N N . ASP A 1 89 ? -8.052 9.345 -0.968 1.00 91.06 89 ASP A N 1
ATOM 754 C CA . ASP A 1 89 ? -8.684 10.428 -0.207 1.00 91.06 89 ASP A CA 1
ATOM 755 C C . ASP A 1 89 ? -8.199 10.510 1.254 1.00 91.06 89 ASP A C 1
ATOM 757 O O . ASP A 1 89 ? -8.570 11.434 1.970 1.00 91.06 89 ASP A O 1
ATOM 761 N N . GLY A 1 90 ? -7.342 9.580 1.689 1.00 91.25 90 GLY A N 1
ATOM 762 C CA . GLY A 1 90 ? -6.801 9.526 3.045 1.00 91.25 90 GLY A CA 1
ATOM 763 C C . GLY A 1 90 ? -7.582 8.627 4.006 1.00 91.25 90 GLY A C 1
ATOM 764 O O . GLY A 1 90 ? -7.147 8.474 5.148 1.00 91.25 90 GLY A O 1
ATOM 765 N N . ALA A 1 91 ? -8.678 7.995 3.574 1.00 95.38 91 ALA A N 1
ATOM 766 C CA . ALA A 1 91 ? -9.413 7.054 4.414 1.00 95.38 91 ALA A CA 1
ATOM 767 C C . ALA A 1 91 ? -8.577 5.802 4.727 1.00 95.38 91 ALA A C 1
ATOM 769 O O . ALA A 1 91 ? -7.840 5.296 3.877 1.00 95.38 91 ALA A O 1
ATOM 770 N N . LEU A 1 92 ? -8.718 5.264 5.936 1.00 95.81 92 LEU A N 1
ATOM 771 C CA . LEU A 1 92 ? -8.129 3.992 6.328 1.00 95.81 92 LEU A CA 1
ATOM 772 C C . LEU A 1 92 ? -9.028 2.838 5.871 1.00 95.81 92 LEU A C 1
ATOM 774 O O . LEU A 1 92 ? -10.156 2.692 6.335 1.00 95.81 92 LEU A O 1
ATOM 778 N N . LEU A 1 93 ? -8.508 2.007 4.977 1.00 96.00 93 LEU A N 1
ATOM 779 C CA . LEU A 1 93 ? -9.135 0.790 4.485 1.00 96.00 93 LEU A CA 1
ATOM 780 C C . LEU A 1 93 ? -8.714 -0.410 5.326 1.00 96.00 93 LEU A C 1
ATOM 782 O O . LEU A 1 93 ? -7.526 -0.673 5.539 1.00 96.00 93 LEU A O 1
ATOM 786 N N . THR A 1 94 ? -9.719 -1.157 5.749 1.00 95.12 94 THR A N 1
ATOM 787 C CA . THR A 1 94 ? -9.576 -2.444 6.423 1.00 95.12 94 THR A CA 1
ATOM 788 C C . THR A 1 94 ? -9.387 -3.588 5.419 1.00 95.12 94 THR A C 1
ATOM 790 O O . THR A 1 94 ? -9.820 -3.474 4.266 1.00 95.12 94 THR A O 1
ATOM 793 N N . PRO A 1 95 ? -8.801 -4.725 5.838 1.00 93.62 95 PRO A N 1
ATOM 794 C CA . PRO A 1 95 ? -8.672 -5.910 4.988 1.00 93.62 95 PRO A CA 1
ATOM 795 C C . PRO A 1 95 ? -10.015 -6.481 4.502 1.00 93.62 95 PRO A C 1
ATOM 797 O O . PRO A 1 95 ? -10.068 -7.089 3.438 1.00 93.62 95 PRO A O 1
ATOM 800 N N . ASP A 1 96 ? -11.093 -6.284 5.264 1.00 94.25 96 ASP A N 1
ATOM 801 C CA . ASP A 1 96 ? -12.460 -6.709 4.944 1.00 94.25 96 ASP A CA 1
ATOM 802 C C . ASP A 1 96 ? -13.245 -5.689 4.096 1.00 94.25 96 ASP A C 1
ATOM 804 O O . ASP A 1 96 ? -14.410 -5.920 3.779 1.00 94.25 96 ASP A O 1
ATOM 808 N N . GLY A 1 97 ? -12.614 -4.584 3.681 1.00 89.62 97 GLY A N 1
ATOM 809 C CA . GLY A 1 97 ? -13.167 -3.640 2.704 1.00 89.62 97 GLY A CA 1
ATOM 810 C C . GLY A 1 97 ? -13.955 -2.465 3.289 1.00 89.62 97 GLY A C 1
ATOM 811 O O . GLY A 1 97 ? -14.476 -1.650 2.532 1.00 89.62 97 GLY A O 1
ATOM 812 N N . ARG A 1 98 ? -14.022 -2.325 4.616 1.00 94.06 98 ARG A N 1
ATOM 813 C CA . ARG A 1 98 ? -14.551 -1.118 5.278 1.00 94.06 98 ARG A CA 1
ATOM 814 C C . ARG A 1 98 ? -13.557 0.036 5.187 1.00 94.06 98 ARG A C 1
ATOM 816 O O . ARG A 1 98 ? -12.348 -0.195 5.253 1.00 94.06 98 ARG A O 1
ATOM 823 N N . SER A 1 99 ? -14.067 1.262 5.111 1.00 94.75 99 SER A N 1
ATOM 824 C CA . SER A 1 99 ? -13.284 2.500 5.100 1.00 94.75 99 SER A CA 1
ATOM 825 C C . SER A 1 99 ? -13.615 3.374 6.304 1.00 94.75 99 SER A C 1
ATOM 827 O O . SER A 1 99 ? -14.790 3.511 6.636 1.00 94.75 99 SER A O 1
ATOM 829 N N . PHE A 1 100 ? -12.603 4.011 6.886 1.00 94.19 100 PHE A N 1
ATOM 830 C CA . PHE A 1 100 ? -12.757 4.987 7.960 1.00 94.19 100 PHE A CA 1
ATOM 831 C C . PHE A 1 100 ? -12.060 6.292 7.599 1.00 94.19 100 PHE A C 1
ATOM 833 O O . PHE A 1 100 ? -10.850 6.324 7.371 1.00 94.19 100 PHE A O 1
ATOM 840 N N . GLN A 1 101 ? -12.810 7.380 7.570 1.00 94.38 101 GLN A N 1
ATOM 841 C CA . GLN A 1 101 ? -12.281 8.714 7.355 1.00 94.38 101 GLN A CA 1
ATOM 842 C C . GLN A 1 101 ? -11.520 9.207 8.594 1.00 94.38 101 GLN A C 1
ATOM 844 O O . GLN A 1 101 ? -11.844 8.811 9.719 1.00 94.38 101 GLN A O 1
ATOM 849 N N . PRO A 1 102 ? -10.530 10.107 8.442 1.00 92.94 102 PRO A N 1
ATOM 850 C CA . PRO A 1 102 ? -9.741 10.590 9.575 1.00 92.94 102 PRO A CA 1
ATOM 851 C C . PRO A 1 102 ? -10.581 11.149 10.735 1.00 92.94 102 PRO A C 1
ATOM 853 O O . PRO A 1 102 ? -10.249 10.913 11.894 1.00 92.94 102 PRO A O 1
ATOM 856 N N . TRP A 1 103 ? -11.690 11.841 10.450 1.00 89.81 103 TRP A N 1
ATOM 857 C CA . TRP A 1 103 ? -12.591 12.370 11.484 1.00 89.81 103 TRP A CA 1
ATOM 858 C C . TRP A 1 103 ? -13.440 11.289 12.167 1.00 89.81 103 TRP A C 1
ATOM 860 O O . TRP A 1 103 ? -13.811 11.444 13.327 1.00 89.81 103 TRP A O 1
ATOM 870 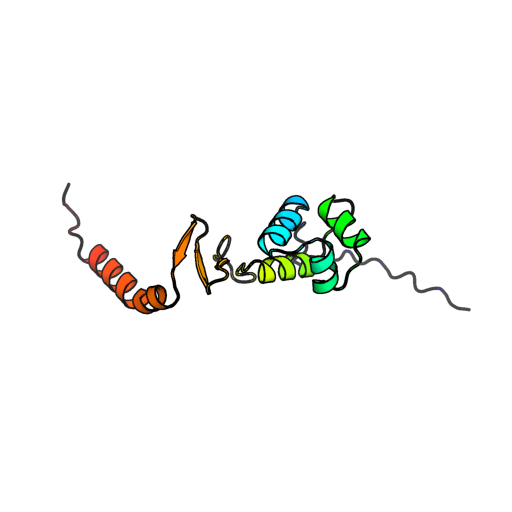N N . GLU A 1 104 ? -13.726 10.172 11.496 1.00 90.50 104 GLU A N 1
ATOM 871 C CA . GLU A 1 104 ? -14.390 9.022 12.125 1.00 90.50 104 GLU A CA 1
ATOM 872 C C . GLU A 1 104 ? -13.446 8.355 13.130 1.00 90.50 104 GLU A C 1
ATOM 874 O O . GLU A 1 104 ? -13.865 7.960 14.219 1.00 90.50 104 GLU A O 1
ATOM 879 N N . LEU A 1 105 ? -12.149 8.318 12.803 1.00 89.56 105 LEU A N 1
ATOM 880 C CA . LEU A 1 105 ? -11.110 7.788 13.683 1.00 89.56 105 LEU A CA 1
ATOM 881 C C . LEU A 1 105 ? -10.896 8.645 14.941 1.00 89.56 105 LEU A C 1
ATOM 883 O O . LEU A 1 105 ? -10.530 8.101 15.979 1.00 89.56 105 LEU A O 1
ATOM 887 N N . GLN A 1 106 ? -11.161 9.957 14.896 1.00 87.31 106 GLN A N 1
ATOM 888 C CA . GLN A 1 106 ? -11.037 10.841 16.071 1.00 87.31 106 GLN A CA 1
ATOM 889 C C . GLN A 1 106 ? -11.962 10.424 17.221 1.00 87.31 106 GLN A C 1
ATOM 891 O O . GLN A 1 106 ? -11.622 10.606 18.386 1.00 87.31 106 GLN A O 1
ATOM 896 N N . ASN A 1 107 ? -13.099 9.803 16.905 1.00 86.88 107 ASN A N 1
ATOM 897 C CA . ASN A 1 107 ? -14.053 9.330 17.905 1.00 86.88 107 ASN A CA 1
ATOM 898 C C . ASN A 1 107 ? -13.766 7.899 18.388 1.00 86.88 107 ASN A C 1
ATOM 900 O O . ASN A 1 107 ? -14.517 7.379 19.215 1.00 86.88 107 ASN A O 1
ATOM 904 N N . LEU A 1 108 ? -12.703 7.243 17.901 1.00 87.81 108 LEU A N 1
ATOM 905 C CA . LEU A 1 108 ? -12.418 5.844 18.234 1.00 87.81 108 LEU A CA 1
ATOM 906 C C . LEU A 1 108 ? -12.243 5.615 19.727 1.00 87.81 108 LEU A C 1
ATOM 908 O O . LEU A 1 108 ? -12.734 4.611 20.232 1.00 87.81 108 LEU A O 1
ATOM 912 N N . GLU A 1 109 ? -11.568 6.518 20.440 1.00 87.81 109 GLU A N 1
ATOM 913 C CA . GLU A 1 109 ? -11.379 6.367 21.885 1.00 87.81 109 GLU A CA 1
ATOM 914 C C . GLU A 1 109 ? -12.728 6.303 22.606 1.00 87.81 109 GLU A C 1
ATOM 916 O O . GLU A 1 109 ? -12.965 5.388 23.398 1.00 87.81 109 GLU A O 1
ATOM 921 N N . LEU A 1 110 ? -13.634 7.230 22.283 1.00 89.62 110 LEU A N 1
ATOM 922 C CA . LEU A 1 110 ? -14.977 7.267 22.847 1.00 89.62 110 LEU A CA 1
ATOM 923 C C . LEU A 1 110 ? -15.756 5.999 22.487 1.00 89.62 110 LEU A C 1
ATOM 925 O O . LEU A 1 110 ? -16.291 5.340 23.375 1.00 89.62 110 LEU A O 1
ATOM 929 N N . VAL A 1 111 ? -15.788 5.626 21.205 1.00 89.12 111 VAL A N 1
ATOM 930 C CA . VAL A 1 111 ? -16.534 4.454 20.719 1.00 89.12 111 VAL A CA 1
ATOM 931 C C . VAL A 1 111 ? -16.017 3.164 21.356 1.00 89.12 111 VAL A C 1
ATOM 933 O O . VAL A 1 111 ? -16.808 2.369 21.863 1.00 89.12 111 VAL A O 1
ATOM 936 N N . VAL A 1 112 ? -14.698 2.962 21.394 1.00 90.94 112 VAL A N 1
ATOM 937 C CA . VAL A 1 112 ? -14.076 1.786 22.018 1.00 90.94 112 VAL A CA 1
ATOM 938 C C . VAL A 1 112 ? -14.333 1.774 23.524 1.00 90.94 112 VAL A C 1
ATOM 940 O O . VAL A 1 112 ? -14.633 0.717 24.080 1.00 90.94 112 VAL A O 1
ATOM 943 N N . SER A 1 113 ? -14.272 2.927 24.193 1.00 91.12 113 SER A N 1
ATOM 944 C CA . SER A 1 113 ? -14.561 3.035 25.628 1.00 91.12 113 SER A CA 1
ATOM 945 C C . SER A 1 113 ? -16.021 2.713 25.948 1.00 91.12 113 SER A C 1
ATOM 947 O O . SER A 1 113 ? -16.295 1.965 26.888 1.00 91.12 113 SER A O 1
ATOM 949 N N . LEU A 1 114 ? -16.965 3.218 25.150 1.00 93.19 114 LEU A N 1
ATOM 950 C CA . LEU A 1 114 ? -18.388 2.897 25.278 1.00 93.19 114 LEU A CA 1
ATOM 951 C C . LEU A 1 114 ? -18.656 1.411 25.015 1.00 93.19 114 LEU A C 1
ATOM 953 O O . LEU A 1 114 ? -19.378 0.783 25.786 1.00 93.19 114 LEU A O 1
ATOM 957 N N . ALA A 1 115 ? -18.036 0.827 23.986 1.00 93.00 115 ALA A N 1
ATOM 958 C CA . ALA A 1 115 ? -18.164 -0.596 23.681 1.00 93.00 115 ALA A CA 1
ATOM 959 C C . ALA A 1 115 ? -17.628 -1.482 24.819 1.00 93.00 115 ALA A C 1
ATOM 961 O O . ALA A 1 115 ? -18.291 -2.442 25.209 1.00 93.00 115 ALA A O 1
ATOM 962 N N . ARG A 1 116 ? -16.468 -1.139 25.401 1.00 93.38 116 ARG A N 1
ATOM 963 C CA . ARG A 1 116 ? -15.912 -1.839 26.574 1.00 93.38 116 ARG A CA 1
ATOM 964 C C . ARG A 1 116 ? -16.874 -1.790 27.760 1.00 93.38 116 ARG A C 1
ATOM 966 O O . ARG A 1 116 ? -17.238 -2.841 28.279 1.00 93.38 116 ARG A O 1
ATOM 973 N N . ARG A 1 117 ? -17.375 -0.598 28.106 1.00 92.81 117 ARG A N 1
ATOM 974 C CA . ARG A 1 117 ? -18.364 -0.419 29.184 1.00 92.81 117 ARG A CA 1
ATOM 975 C C . ARG A 1 117 ? -19.656 -1.193 28.934 1.00 92.81 117 ARG A C 1
ATOM 977 O O . ARG A 1 117 ? -20.233 -1.739 29.868 1.00 92.81 117 ARG A O 1
ATOM 984 N N . TYR A 1 118 ? -20.128 -1.243 27.689 1.00 92.19 118 TYR A N 1
ATOM 985 C CA . TYR A 1 118 ? -21.313 -2.019 27.327 1.00 92.19 118 TYR A CA 1
ATOM 986 C C . TYR A 1 118 ? -21.103 -3.520 27.564 1.00 92.19 118 TYR A C 1
ATOM 988 O O . TYR A 1 118 ? -21.975 -4.174 28.128 1.00 92.19 118 TYR A O 1
ATOM 996 N N . VAL A 1 119 ? -19.945 -4.066 27.175 1.00 91.12 119 VAL A N 1
ATOM 997 C CA . VAL A 1 119 ? -19.607 -5.480 27.404 1.00 91.12 119 VAL A CA 1
ATOM 998 C C . VAL A 1 119 ? -19.467 -5.788 28.898 1.00 91.12 119 VAL A C 1
ATOM 1000 O O . VAL A 1 119 ? -19.959 -6.821 29.343 1.00 91.12 119 VAL A O 1
ATOM 1003 N N . GLU A 1 120 ? -18.846 -4.897 29.675 1.00 91.00 120 GLU A N 1
ATOM 1004 C CA . GLU A 1 120 ? -18.696 -5.037 31.132 1.00 91.00 120 GLU A CA 1
ATOM 1005 C C . GLU A 1 120 ? -20.043 -5.039 31.864 1.00 91.00 120 GLU A C 1
ATOM 1007 O O . GLU A 1 120 ? -20.272 -5.877 32.735 1.00 91.00 120 GLU A O 1
ATOM 1012 N N . ASN A 1 121 ? -20.943 -4.130 31.480 1.00 88.62 121 ASN A N 1
ATOM 1013 C CA . ASN A 1 121 ? -22.263 -3.979 32.093 1.00 88.62 121 ASN A CA 1
ATOM 1014 C C . ASN A 1 121 ? -23.320 -4.923 31.509 1.00 88.62 121 ASN A C 1
ATOM 1016 O O . ASN A 1 121 ? -24.468 -4.910 31.959 1.00 88.62 121 ASN A O 1
ATOM 1020 N N . ARG A 1 122 ? -22.974 -5.735 30.501 1.00 82.56 122 ARG A N 1
ATOM 1021 C CA . ARG A 1 122 ? -23.902 -6.712 29.931 1.00 82.56 122 ARG A CA 1
ATOM 1022 C C . ARG A 1 122 ? -24.247 -7.737 31.019 1.00 82.56 122 ARG A C 1
ATOM 1024 O O . ARG A 1 122 ? -23.338 -8.419 31.500 1.00 82.56 122 ARG A O 1
ATOM 1031 N N . PRO A 1 123 ? -25.528 -7.889 31.409 1.00 79.81 123 PRO A N 1
ATOM 1032 C CA . PRO A 1 123 ? -25.904 -8.836 32.448 1.00 79.81 123 PRO A CA 1
ATOM 1033 C C . PRO A 1 123 ? -25.470 -10.244 32.034 1.00 79.81 123 PRO A C 1
ATOM 1035 O O . PRO A 1 123 ? -25.840 -10.748 30.969 1.00 79.81 123 PRO A O 1
ATOM 1038 N N . ARG A 1 124 ? -24.645 -10.875 32.876 1.00 67.38 124 ARG A N 1
ATOM 1039 C CA . ARG A 1 124 ? -24.227 -12.270 32.712 1.00 67.38 124 ARG A CA 1
ATOM 1040 C C . ARG A 1 124 ? -25.404 -13.173 33.091 1.00 67.38 124 ARG A C 1
ATOM 1042 O O . ARG A 1 124 ? -25.453 -13.650 34.215 1.00 67.38 124 ARG A O 1
ATOM 1049 N N . GLY A 1 125 ? -26.372 -13.359 32.195 1.00 63.59 125 GLY A N 1
ATOM 1050 C CA . GLY A 1 125 ? -27.471 -14.308 32.432 1.00 63.59 125 GLY A CA 1
ATOM 1051 C C . GLY A 1 125 ? -28.838 -13.906 31.890 1.00 63.59 125 GLY A C 1
ATOM 1052 O O . GLY A 1 125 ? -29.808 -13.923 32.635 1.00 63.59 125 GLY A O 1
ATOM 1053 N N . ALA A 1 126 ? -28.933 -13.564 30.605 1.00 55.31 126 ALA A N 1
ATOM 1054 C CA . ALA A 1 126 ? -30.202 -13.659 29.881 1.00 55.31 126 ALA A CA 1
ATOM 1055 C C . ALA A 1 126 ? -30.106 -14.844 28.909 1.00 55.31 126 ALA A C 1
ATOM 1057 O O . ALA A 1 126 ? -29.844 -14.664 27.719 1.00 55.31 126 ALA A O 1
ATOM 1058 N N . ALA A 1 127 ? -30.204 -16.047 29.471 1.00 47.28 127 ALA A N 1
ATOM 1059 C CA . ALA A 1 127 ? -30.456 -17.315 28.797 1.00 47.28 127 ALA A CA 1
ATOM 1060 C C . ALA A 1 127 ? -31.326 -18.152 29.737 1.00 47.28 127 ALA A C 1
ATOM 1062 O O . ALA A 1 127 ? -31.006 -18.147 30.948 1.00 47.28 127 ALA A O 1
#

Secondary structure (DSSP, 8-state):
--------------TT-----HHHHHHHHHHTT--HHHHHHHHT--HHHHHHHHTTSSPPPHHHHHHHHHHTTB--SSTT-TT-EE-TTSPEEPTTS-EE-HHHHHTHHHHHHHHHHHHHHS-S---

Sequence (127 aa):
MIEKNRRQKHPRRHPHFVWVDPEQFYRERVTAGLSQKQACEYLGVTRRTMNNWETGRSRIPYPAFKLIRMRAGAIVHVPGWDGWRYARDGALLTPDGRSFQPWELQNLELVVSLARRYVENRPRGAA